Protein AF-A0A497RAN0-F1 (afdb_monomer_lite)

pLDDT: mean 80.34, std 15.83, range [47.25, 98.25]

Structure (mmCIF, N/CA/C/O backbone):
data_AF-A0A497RAN0-F1
#
_entry.id   AF-A0A497RAN0-F1
#
loop_
_atom_site.group_PDB
_atom_site.id
_atom_site.type_symbol
_atom_site.label_atom_id
_atom_site.label_alt_id
_atom_site.label_comp_id
_atom_site.label_asym_id
_atom_site.label_entity_id
_atom_site.label_seq_id
_atom_site.pdbx_PDB_ins_code
_atom_site.Cartn_x
_atom_site.Cartn_y
_atom_site.Cartn_z
_atom_site.occupancy
_atom_site.B_iso_or_equiv
_atom_site.auth_seq_id
_atom_site.auth_comp_id
_atom_site.auth_asym_id
_atom_si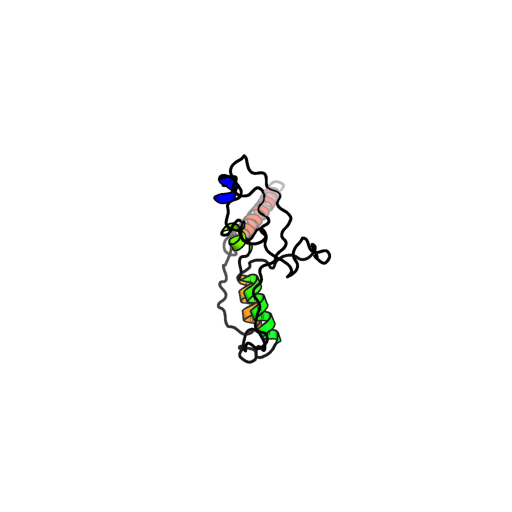te.auth_atom_id
_atom_site.pdbx_PDB_model_num
ATOM 1 N N . MET A 1 1 ? -20.850 -12.750 21.831 1.00 68.44 1 MET A N 1
ATOM 2 C CA . MET A 1 1 ? -22.028 -11.864 21.999 1.00 68.44 1 MET A CA 1
ATOM 3 C C . MET A 1 1 ? -23.207 -12.518 22.716 1.00 68.44 1 MET A C 1
ATOM 5 O O . MET A 1 1 ? -23.761 -11.864 23.584 1.00 68.44 1 MET A O 1
ATOM 9 N N . ALA A 1 2 ? -23.593 -13.769 22.422 1.00 74.50 2 ALA A N 1
ATOM 10 C CA . ALA A 1 2 ? -24.720 -14.424 23.112 1.00 74.50 2 ALA A CA 1
ATOM 11 C C . ALA A 1 2 ? -24.544 -14.501 24.646 1.00 74.50 2 ALA A C 1
ATOM 13 O O . ALA A 1 2 ? -25.427 -14.064 25.370 1.00 74.50 2 ALA A O 1
ATOM 14 N N . ALA A 1 3 ? -23.372 -14.930 25.128 1.00 75.62 3 ALA A N 1
ATOM 15 C CA . ALA A 1 3 ? -23.061 -14.977 26.562 1.00 75.62 3 ALA A CA 1
ATOM 16 C C . ALA A 1 3 ? -23.074 -13.586 27.236 1.00 75.62 3 ALA A C 1
ATOM 18 O O . ALA A 1 3 ? -23.617 -13.432 28.324 1.00 75.62 3 ALA A O 1
ATOM 19 N N . LEU A 1 4 ? -22.572 -12.546 26.553 1.00 75.88 4 LEU A N 1
ATOM 20 C CA . LEU A 1 4 ? -22.636 -11.155 27.034 1.00 75.88 4 LEU A CA 1
ATOM 21 C C . LEU A 1 4 ? -24.086 -10.648 27.112 1.00 75.88 4 LEU A C 1
ATOM 23 O O . LEU A 1 4 ? -24.477 -10.008 28.079 1.00 75.88 4 LEU A O 1
ATOM 27 N N . LYS A 1 5 ? -24.917 -10.974 26.113 1.00 73.94 5 LYS A N 1
ATOM 28 C CA . LYS A 1 5 ? -26.339 -10.602 26.097 1.00 73.94 5 LYS A CA 1
ATOM 29 C C . LYS A 1 5 ? -27.142 -11.322 27.185 1.00 73.94 5 LYS A C 1
ATOM 31 O O . LYS A 1 5 ? -28.089 -10.745 27.709 1.00 73.94 5 LYS A O 1
ATOM 36 N N . ASN A 1 6 ? -26.771 -12.557 27.512 1.00 83.12 6 ASN A N 1
ATOM 37 C CA . ASN A 1 6 ? -27.429 -13.364 28.537 1.00 83.12 6 ASN A CA 1
ATOM 38 C C . ASN A 1 6 ? -26.939 -13.054 29.964 1.00 83.12 6 ASN A C 1
ATOM 40 O O . ASN A 1 6 ? -27.441 -13.657 30.907 1.00 83.12 6 ASN A O 1
ATOM 44 N N . GLY A 1 7 ? -25.979 -12.134 30.134 1.00 80.38 7 GLY A N 1
ATOM 45 C CA . GLY A 1 7 ? -25.392 -11.818 31.441 1.00 80.38 7 GLY A CA 1
ATOM 46 C C . GLY A 1 7 ? -24.499 -12.929 32.002 1.00 80.38 7 GLY A C 1
ATOM 47 O O . GLY A 1 7 ? -24.218 -12.944 33.193 1.00 80.38 7 GLY A O 1
ATOM 48 N N . GLU A 1 8 ? -24.063 -13.872 31.162 1.00 84.69 8 GLU A N 1
ATOM 49 C CA . GLU A 1 8 ? -23.111 -14.927 31.541 1.00 84.69 8 GLU A CA 1
ATOM 50 C C . GLU A 1 8 ? -21.668 -14.400 31.591 1.00 84.69 8 GLU A C 1
ATOM 52 O O . GLU A 1 8 ? -20.802 -15.009 32.215 1.00 84.69 8 GLU A O 1
ATOM 57 N N . LEU A 1 9 ? -21.401 -13.278 30.915 1.00 78.69 9 LEU A N 1
ATOM 58 C CA . LEU A 1 9 ? -20.123 -12.571 30.921 1.00 78.69 9 LEU A CA 1
ATOM 59 C C . LEU A 1 9 ? -20.369 -11.089 31.194 1.00 78.69 9 LEU A C 1
ATOM 61 O O . LEU A 1 9 ? -21.230 -10.493 30.552 1.00 78.69 9 LEU A O 1
ATOM 65 N N . ASP A 1 10 ? -19.560 -10.494 32.067 1.00 81.88 10 ASP A N 1
ATOM 66 C CA . ASP A 1 10 ? -19.609 -9.056 32.369 1.00 81.88 10 ASP A CA 1
ATOM 67 C C . ASP A 1 10 ? -18.685 -8.221 31.465 1.00 81.88 10 ASP A C 1
ATOM 69 O O . ASP A 1 10 ? -18.917 -7.031 31.256 1.00 81.88 10 ASP A O 1
ATOM 73 N N . LEU A 1 11 ? -17.624 -8.829 30.918 1.00 78.25 11 LEU A N 1
ATOM 74 C CA . LEU A 1 11 ? -16.626 -8.151 30.090 1.00 78.25 11 LEU A CA 1
ATOM 75 C C . LEU A 1 11 ? -16.104 -9.073 28.986 1.00 78.25 11 LEU A C 1
ATOM 77 O O . LEU A 1 11 ? -15.759 -10.228 29.229 1.00 78.25 11 LEU A O 1
ATOM 81 N N . ILE A 1 12 ? -15.987 -8.525 27.777 1.00 73.81 12 ILE A N 1
ATOM 82 C CA . ILE A 1 12 ? -15.235 -9.130 26.677 1.00 73.81 12 ILE A CA 1
ATOM 83 C C . ILE A 1 12 ? -14.080 -8.187 26.347 1.00 73.81 12 ILE A C 1
ATOM 85 O O . ILE A 1 12 ? -14.308 -7.051 25.938 1.00 73.81 12 ILE A O 1
ATOM 89 N N . ILE A 1 13 ? -12.850 -8.665 26.532 1.00 69.31 13 ILE A N 1
ATOM 90 C CA . ILE A 1 13 ? -11.644 -8.027 26.000 1.00 69.31 13 ILE A CA 1
ATOM 91 C C . ILE A 1 13 ? -11.254 -8.841 24.782 1.00 69.31 13 ILE A C 1
ATOM 93 O O . ILE A 1 13 ? -10.912 -10.016 24.902 1.00 69.31 13 ILE A O 1
ATOM 97 N N . ASP A 1 14 ? -11.355 -8.234 23.615 1.00 64.88 14 ASP A N 1
ATOM 98 C CA . ASP A 1 14 ? -11.147 -8.938 22.367 1.00 64.88 14 ASP A CA 1
ATOM 99 C C . ASP A 1 14 ? -10.452 -8.019 21.373 1.00 64.88 14 ASP A C 1
ATOM 101 O O . ASP A 1 14 ? -10.923 -6.917 21.096 1.00 64.88 14 ASP A O 1
ATOM 105 N N . SER A 1 15 ? -9.311 -8.485 20.877 1.00 55.56 15 SER A N 1
ATOM 106 C CA . SER A 1 15 ? -8.487 -7.793 19.889 1.00 55.56 15 SER A CA 1
ATOM 107 C C . SER A 1 15 ? -8.734 -8.286 18.461 1.00 55.56 15 SER A C 1
ATOM 109 O O . SER A 1 15 ? -8.162 -7.728 17.530 1.00 55.56 15 SER A O 1
ATOM 111 N N . VAL A 1 16 ? -9.554 -9.329 18.251 1.00 51.62 16 VAL A N 1
ATOM 112 C CA . VAL A 1 16 ? -9.631 -10.006 16.938 1.00 51.62 16 VAL A CA 1
ATOM 113 C C . VAL A 1 16 ? -11.053 -10.394 16.506 1.00 51.62 16 VAL A C 1
ATOM 115 O O . VAL A 1 16 ? -11.299 -10.568 15.315 1.00 51.62 16 VAL A O 1
ATOM 118 N N . SER A 1 17 ? -12.025 -10.490 17.414 1.00 49.62 17 SER A N 1
ATOM 119 C CA . SER A 1 17 ? -13.337 -11.105 17.124 1.00 49.62 17 SER A CA 1
ATOM 120 C C . SER A 1 17 ? -14.516 -10.128 17.135 1.00 49.62 17 SER A C 1
ATOM 122 O O . SER A 1 17 ? -15.598 -10.490 16.668 1.00 49.62 17 SER A O 1
ATOM 124 N N . VAL A 1 18 ? -14.320 -8.868 17.548 1.00 51.84 18 VAL A N 1
ATOM 125 C CA 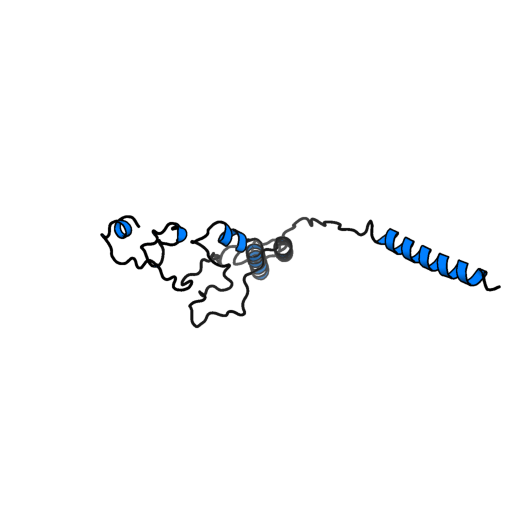. VAL A 1 18 ? -15.327 -7.818 17.324 1.00 51.84 18 VAL A CA 1
ATOM 126 C C . VAL A 1 18 ? -15.243 -7.258 15.898 1.00 51.84 18 VAL A C 1
ATOM 128 O O . VAL A 1 18 ? -16.211 -6.670 15.425 1.00 51.84 18 VAL A O 1
ATOM 131 N N . GLY A 1 19 ? -14.147 -7.522 15.173 1.00 49.47 19 GLY A N 1
ATOM 132 C CA . GLY A 1 19 ? -13.874 -7.020 13.818 1.00 49.47 19 GLY A CA 1
ATOM 133 C C . GLY A 1 19 ? -14.823 -7.509 12.713 1.00 49.47 19 GLY A C 1
ATOM 134 O O . GLY A 1 19 ? -14.735 -7.057 11.579 1.00 49.47 19 GLY A O 1
ATOM 135 N N . GLY A 1 20 ? -15.761 -8.410 13.017 1.00 50.47 20 GLY A N 1
ATOM 136 C CA . GLY A 1 20 ? -16.893 -8.746 12.138 1.00 50.47 20 GLY A CA 1
ATOM 137 C C . GLY A 1 20 ? -18.257 -8.329 12.694 1.00 50.47 20 GLY A C 1
ATOM 138 O O . GLY A 1 20 ? -19.269 -8.398 11.996 1.00 50.47 20 GLY A O 1
ATOM 139 N N . THR A 1 21 ? -18.317 -7.906 13.954 1.00 54.78 21 THR A N 1
ATOM 140 C CA . THR A 1 21 ? -19.547 -7.406 14.564 1.00 54.78 21 THR A CA 1
ATOM 141 C C . THR A 1 21 ? -19.712 -5.961 14.168 1.00 54.78 21 THR A C 1
ATOM 143 O O . THR A 1 21 ? -18.939 -5.090 14.557 1.00 54.78 21 THR A O 1
ATOM 146 N N . ASN A 1 22 ? -20.781 -5.695 13.433 1.00 59.50 22 ASN A N 1
ATOM 147 C CA . ASN A 1 22 ? -21.281 -4.347 13.303 1.00 59.50 22 ASN A CA 1
ATOM 148 C C . ASN A 1 22 ? -21.533 -3.809 14.723 1.00 59.50 22 ASN A C 1
ATOM 150 O O . ASN A 1 22 ? -22.427 -4.301 15.407 1.00 59.50 22 ASN A O 1
ATOM 154 N N . LEU A 1 23 ? -20.731 -2.847 15.193 1.00 64.75 23 LEU A N 1
ATOM 155 C CA . LEU A 1 23 ? -20.897 -2.246 16.524 1.00 64.75 23 LEU A CA 1
ATOM 156 C C . LEU A 1 23 ? -22.317 -1.690 16.707 1.00 64.75 23 LEU A C 1
ATOM 158 O O . LEU A 1 23 ? -22.853 -1.717 17.809 1.00 64.75 23 LEU A O 1
ATOM 162 N N . SER A 1 24 ? -22.970 -1.277 15.613 1.00 63.09 24 SER A N 1
ATOM 163 C CA . SER A 1 24 ? -24.376 -0.857 15.630 1.00 63.09 24 SER A CA 1
ATOM 164 C C . SER A 1 24 ? -25.377 -1.990 15.902 1.00 63.09 24 SER A C 1
ATOM 166 O O . SER A 1 24 ? -26.533 -1.719 16.212 1.00 63.09 24 SER A O 1
ATOM 168 N N . ALA A 1 25 ? -24.955 -3.255 15.823 1.00 67.88 25 ALA A N 1
ATOM 169 C CA . ALA A 1 25 ? -25.756 -4.421 16.192 1.00 67.88 25 ALA A CA 1
ATOM 170 C C . ALA A 1 25 ? -25.637 -4.782 17.685 1.00 67.88 25 ALA A C 1
ATOM 172 O O . ALA A 1 25 ? -26.310 -5.713 18.142 1.00 67.88 25 ALA A O 1
ATOM 173 N N . LEU A 1 26 ? -24.796 -4.077 18.454 1.00 71.69 26 LEU A N 1
ATOM 174 C CA . LEU A 1 26 ? -24.749 -4.247 19.902 1.00 71.69 26 LEU A CA 1
ATOM 175 C C . LEU A 1 26 ? -26.024 -3.669 20.546 1.00 71.69 26 LEU A C 1
ATOM 177 O O . LEU A 1 26 ? -26.444 -2.564 20.203 1.00 71.69 26 LEU A O 1
ATOM 181 N N . PRO A 1 27 ? -26.657 -4.391 21.489 1.00 72.81 27 PRO A N 1
ATOM 182 C CA . PRO A 1 27 ? -27.732 -3.847 22.310 1.00 72.81 27 PRO A CA 1
ATOM 183 C C . PRO A 1 27 ? -27.313 -2.546 23.004 1.00 72.81 27 PRO A C 1
ATOM 185 O O . PRO A 1 27 ? -26.218 -2.469 23.552 1.00 72.81 27 PRO A O 1
ATOM 188 N N . ALA A 1 28 ? -28.218 -1.567 23.079 1.00 73.94 28 ALA A N 1
ATOM 189 C CA . ALA A 1 28 ? -27.962 -0.269 23.719 1.00 73.94 28 ALA A CA 1
ATOM 190 C C . ALA A 1 28 ? -27.575 -0.355 25.212 1.00 73.94 28 ALA A C 1
ATOM 192 O O . ALA A 1 28 ? -27.070 0.607 25.779 1.00 73.94 28 ALA A O 1
ATOM 193 N N . THR A 1 29 ? -27.819 -1.499 25.857 1.00 74.75 29 THR A N 1
ATOM 194 C CA . THR A 1 29 ? -27.437 -1.779 27.248 1.00 74.75 29 THR A CA 1
ATOM 195 C C . THR A 1 29 ? -25.958 -2.132 27.416 1.00 74.75 29 THR A C 1
ATOM 197 O O . THR A 1 29 ? -25.490 -2.229 28.546 1.00 74.75 29 THR A O 1
ATOM 200 N N . ILE A 1 30 ? -25.227 -2.355 26.321 1.00 71.94 30 ILE A N 1
ATOM 201 C CA . ILE A 1 30 ? -23.808 -2.709 26.329 1.00 71.94 30 ILE A CA 1
ATOM 202 C C . ILE A 1 30 ? -23.000 -1.461 25.972 1.00 71.94 30 ILE A C 1
ATOM 204 O O . ILE A 1 30 ? -23.069 -0.964 24.849 1.00 71.94 30 ILE A O 1
ATOM 208 N N . GLY A 1 31 ? -22.219 -0.963 26.930 1.00 71.88 31 GLY A N 1
ATOM 209 C CA . GLY A 1 31 ? -21.211 0.060 26.667 1.00 71.88 31 GLY A CA 1
ATOM 210 C C . GLY A 1 31 ? -19.999 -0.546 25.960 1.00 71.88 31 GLY A C 1
ATOM 211 O O . GLY A 1 31 ? -19.593 -1.665 26.269 1.00 71.88 31 GLY A O 1
ATOM 212 N N . TYR A 1 32 ? -19.404 0.194 25.028 1.00 72.44 32 TYR A N 1
ATOM 213 C CA . TYR A 1 32 ? -18.137 -0.180 24.408 1.00 72.44 32 TYR A CA 1
ATOM 214 C C . TYR A 1 32 ? -17.217 1.036 24.312 1.00 72.44 32 TYR A C 1
ATOM 216 O O . TYR A 1 32 ? -17.672 2.166 24.139 1.00 72.44 32 TYR A O 1
ATOM 224 N N . THR A 1 33 ? -15.914 0.781 24.392 1.00 72.38 33 THR A N 1
ATOM 225 C CA . THR A 1 33 ? -14.869 1.775 24.147 1.00 72.38 33 THR A CA 1
ATOM 226 C C . THR A 1 33 ? -13.950 1.213 23.080 1.00 72.38 33 THR A C 1
ATOM 228 O O . THR A 1 33 ? -13.320 0.180 23.293 1.00 72.38 33 THR A O 1
ATOM 231 N N . MET A 1 34 ? -13.868 1.894 21.938 1.00 67.56 34 MET A N 1
ATOM 232 C CA . MET A 1 34 ? -12.861 1.581 20.929 1.00 67.56 34 MET A CA 1
ATOM 233 C C . MET A 1 34 ? -11.538 2.191 21.374 1.00 67.56 34 MET A C 1
ATOM 235 O O . MET A 1 34 ? -11.398 3.412 21.441 1.00 67.56 34 MET A O 1
ATOM 239 N N . ILE A 1 35 ? -10.584 1.330 21.702 1.00 64.06 35 ILE A N 1
ATOM 240 C CA . ILE A 1 35 ? -9.180 1.709 21.817 1.00 64.06 35 ILE A CA 1
ATOM 241 C C . ILE A 1 35 ? -8.628 1.627 20.384 1.00 64.06 35 ILE A C 1
ATOM 243 O O . ILE A 1 35 ? -9.035 0.740 19.640 1.00 64.06 35 ILE A O 1
ATOM 247 N N . ASP A 1 36 ? -7.841 2.624 19.971 1.00 64.94 36 ASP A N 1
ATOM 248 C CA . ASP A 1 36 ? -7.357 2.873 18.597 1.00 64.94 36 ASP A CA 1
ATOM 249 C C . ASP A 1 36 ? -6.872 1.609 17.849 1.00 64.94 36 ASP A C 1
ATOM 251 O O . ASP A 1 36 ? -6.575 0.583 18.454 1.00 64.94 36 ASP A O 1
ATOM 255 N N . SER A 1 37 ? -6.738 1.690 16.522 1.00 68.06 37 SER A N 1
ATOM 256 C CA . SER A 1 37 ? -6.174 0.613 15.701 1.00 68.06 37 SER A CA 1
ATOM 257 C C . SER A 1 37 ? -4.816 0.151 16.249 1.00 68.06 37 SER A C 1
ATOM 259 O O . SER A 1 37 ? -3.835 0.901 16.292 1.00 68.06 37 SER A O 1
ATOM 261 N N . ASP A 1 38 ? -4.768 -1.094 16.707 1.00 74.06 38 ASP A N 1
ATOM 262 C CA . ASP A 1 38 ? -3.594 -1.736 17.303 1.00 74.06 38 ASP A CA 1
ATOM 263 C C . ASP A 1 38 ? -2.858 -2.642 16.307 1.00 74.06 38 ASP A C 1
ATOM 265 O O . ASP A 1 38 ? -1.755 -3.117 16.576 1.00 74.06 38 ASP A O 1
ATOM 269 N N . SER A 1 39 ? -3.449 -2.849 15.132 1.00 78.38 39 SER A N 1
ATOM 270 C CA . SER A 1 39 ? -2.986 -3.793 14.128 1.00 78.38 39 SER A CA 1
ATOM 271 C C . SER A 1 39 ? -2.968 -3.176 12.731 1.00 78.38 39 SER A C 1
ATOM 273 O O . SER A 1 39 ? -3.747 -2.287 12.383 1.00 78.38 39 SER A O 1
ATOM 275 N N . VAL A 1 40 ? -2.029 -3.658 11.919 1.00 86.12 40 VAL A N 1
ATOM 276 C CA . VAL A 1 40 ? -1.906 -3.331 10.498 1.00 86.12 40 VAL A CA 1
ATOM 277 C C . VAL A 1 40 ? -1.974 -4.636 9.725 1.00 86.12 40 VAL A C 1
ATOM 279 O O . VAL A 1 40 ? -1.370 -5.630 10.120 1.00 86.12 40 VAL A O 1
ATOM 282 N N . HIS A 1 41 ? -2.705 -4.631 8.615 1.00 88.38 41 HIS A N 1
ATOM 283 C CA . HIS A 1 41 ? -2.726 -5.754 7.693 1.00 88.38 41 HIS A CA 1
ATOM 284 C C . HIS A 1 41 ? -1.836 -5.453 6.493 1.00 88.38 41 HIS A C 1
ATOM 286 O O . HIS A 1 41 ? -1.956 -4.400 5.861 1.00 88.38 41 HIS A O 1
ATOM 292 N N . GLU A 1 42 ? -0.943 -6.382 6.179 1.00 90.69 42 GLU A N 1
ATOM 293 C CA . GLU A 1 42 ? 0.049 -6.221 5.126 1.00 90.69 42 GLU A CA 1
ATOM 294 C C . GLU A 1 42 ? 0.161 -7.475 4.262 1.00 90.69 42 GLU A C 1
ATOM 296 O O . GLU A 1 42 ? -0.135 -8.589 4.689 1.00 90.69 42 GLU A O 1
ATOM 301 N N . PHE A 1 43 ? 0.628 -7.285 3.030 1.00 89.00 43 PHE A N 1
ATOM 302 C CA . PHE A 1 43 ? 1.013 -8.378 2.149 1.00 89.00 43 PHE A CA 1
ATOM 303 C C . PHE A 1 43 ? 2.534 -8.422 2.066 1.00 89.00 43 PHE A C 1
ATOM 305 O O . PHE A 1 43 ? 3.166 -7.514 1.520 1.00 89.00 43 PHE A O 1
ATOM 312 N N . ALA A 1 44 ? 3.122 -9.488 2.598 1.00 91.06 44 ALA A N 1
ATOM 313 C CA . ALA A 1 44 ? 4.553 -9.717 2.500 1.00 91.06 44 ALA A CA 1
ATOM 314 C C . ALA A 1 44 ? 4.924 -10.226 1.100 1.00 91.06 44 ALA A C 1
ATOM 316 O O . ALA A 1 44 ? 4.233 -11.057 0.508 1.00 91.06 44 ALA A O 1
ATOM 317 N N . ILE A 1 45 ? 6.048 -9.743 0.573 1.00 93.25 45 ILE A N 1
ATOM 318 C CA . ILE A 1 45 ? 6.575 -10.159 -0.729 1.00 93.25 45 ILE A CA 1
ATOM 319 C C . ILE A 1 45 ? 7.827 -11.001 -0.504 1.00 93.25 45 ILE A C 1
ATOM 321 O O . ILE A 1 45 ? 8.742 -10.598 0.213 1.00 93.25 45 ILE A O 1
ATOM 325 N N . ASN A 1 46 ? 7.891 -12.163 -1.156 1.00 94.56 46 ASN A N 1
ATOM 326 C CA . ASN A 1 46 ? 9.093 -12.986 -1.158 1.00 94.56 46 ASN A CA 1
ATOM 327 C C . ASN A 1 46 ? 10.211 -12.293 -1.960 1.00 94.56 46 ASN A C 1
ATOM 329 O O . ASN A 1 46 ? 10.152 -12.209 -3.188 1.00 94.56 46 ASN A O 1
ATOM 333 N N . ASN A 1 47 ? 11.261 -11.849 -1.268 1.00 91.94 47 ASN A N 1
ATOM 334 C CA . ASN A 1 47 ? 12.408 -11.172 -1.879 1.00 91.94 47 ASN A CA 1
ATOM 335 C C . ASN A 1 47 ? 13.302 -12.089 -2.735 1.00 91.94 47 ASN A C 1
ATOM 337 O O . ASN A 1 47 ? 14.142 -11.579 -3.471 1.00 91.94 47 ASN A O 1
ATOM 341 N N . MET A 1 48 ? 13.096 -13.408 -2.696 1.00 96.69 48 MET A N 1
ATOM 342 C CA . MET A 1 48 ? 13.755 -14.373 -3.587 1.00 96.69 48 MET A CA 1
ATOM 343 C C . MET A 1 48 ? 12.897 -14.747 -4.800 1.00 96.69 48 MET A C 1
ATOM 345 O O . MET A 1 48 ? 13.297 -15.577 -5.609 1.00 96.69 48 MET A O 1
ATOM 349 N N . HIS A 1 49 ? 11.708 -14.158 -4.948 1.00 97.38 49 HIS A N 1
ATOM 350 C CA . HIS A 1 49 ? 10.867 -14.423 -6.107 1.00 97.38 49 HIS A CA 1
ATOM 351 C C . HIS A 1 49 ? 11.536 -13.879 -7.391 1.00 97.38 49 HIS A C 1
ATOM 353 O O . HIS A 1 49 ? 11.892 -12.698 -7.412 1.00 97.38 49 HIS A O 1
ATOM 359 N N . PRO A 1 50 ? 11.620 -14.651 -8.492 1.00 97.38 50 PRO A N 1
ATOM 360 C CA . PRO A 1 50 ? 12.331 -14.231 -9.708 1.00 97.38 50 PRO A CA 1
ATOM 361 C C . PRO A 1 50 ? 11.832 -12.918 -10.333 1.00 97.38 50 PRO A C 1
ATOM 363 O O . PRO A 1 50 ? 12.610 -12.165 -10.903 1.00 97.38 50 PRO A O 1
ATOM 366 N N . ILE A 1 51 ? 10.534 -12.615 -10.215 1.00 97.12 51 ILE A N 1
ATOM 367 C CA . ILE A 1 51 ? 9.921 -11.345 -10.669 1.00 97.12 51 ILE A CA 1
ATOM 368 C C . ILE A 1 51 ? 9.850 -10.280 -9.558 1.00 97.12 51 ILE A C 1
ATOM 370 O O . ILE A 1 51 ? 10.295 -9.152 -9.744 1.00 97.12 51 ILE A O 1
ATOM 374 N N . LEU A 1 52 ? 9.258 -10.609 -8.403 1.00 96.94 52 LEU A N 1
ATOM 375 C CA . LEU A 1 52 ? 8.956 -9.638 -7.343 1.00 96.94 52 LEU A CA 1
ATOM 376 C C . LEU A 1 52 ? 10.142 -9.328 -6.424 1.00 96.94 52 LEU A C 1
ATOM 378 O O . LEU A 1 52 ? 10.119 -8.313 -5.728 1.00 96.94 52 LEU A O 1
ATOM 382 N N . GLY A 1 53 ? 11.153 -10.192 -6.411 1.00 96.06 53 GLY A N 1
ATOM 383 C CA . GLY A 1 53 ? 12.315 -10.143 -5.536 1.00 96.06 53 GLY A CA 1
ATOM 384 C C . GLY A 1 53 ? 13.598 -9.822 -6.295 1.00 96.06 53 GLY A C 1
ATOM 385 O O . GLY A 1 53 ? 14.025 -8.664 -6.303 1.00 96.06 53 GLY A O 1
ATOM 386 N N . THR A 1 54 ? 14.183 -10.833 -6.951 1.00 97.31 54 THR A N 1
ATOM 387 C CA . THR A 1 54 ? 15.473 -10.718 -7.660 1.00 97.31 54 THR A CA 1
ATOM 388 C C . THR A 1 54 ? 15.345 -9.970 -8.987 1.00 97.31 54 THR A C 1
ATOM 390 O O . THR A 1 54 ? 16.247 -9.226 -9.369 1.00 97.31 54 THR A O 1
ATOM 393 N N . GLY A 1 55 ? 14.206 -10.110 -9.667 1.00 97.44 55 GLY A N 1
ATOM 394 C CA . GLY A 1 55 ? 13.921 -9.470 -10.953 1.00 97.44 55 GLY A CA 1
ATOM 395 C C . GLY A 1 55 ? 14.676 -10.079 -12.133 1.00 97.44 55 GLY A C 1
ATOM 396 O O . GLY A 1 55 ? 14.685 -9.482 -13.204 1.00 97.44 55 GLY A O 1
ATOM 397 N N . GLU A 1 56 ? 15.326 -11.229 -11.959 1.00 97.12 56 GLU A N 1
ATOM 398 C CA . GLU A 1 56 ? 16.180 -11.865 -12.974 1.00 97.12 56 GLU A CA 1
ATOM 399 C C . GLU A 1 56 ? 15.416 -12.333 -14.219 1.00 97.12 56 GLU A C 1
ATOM 401 O O . GLU A 1 56 ? 16.000 -12.409 -15.295 1.00 97.12 56 GLU A O 1
ATOM 406 N N . VAL A 1 57 ? 14.111 -12.593 -14.083 1.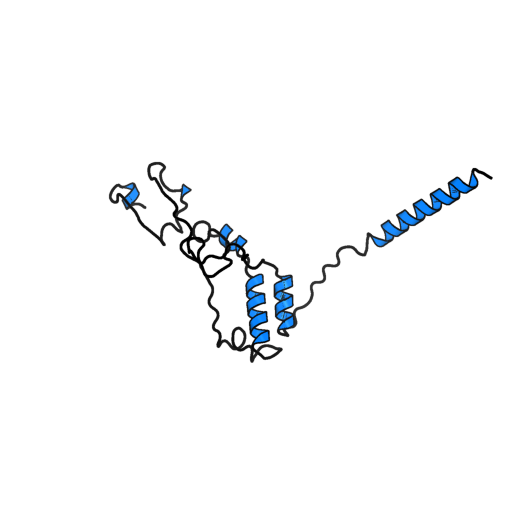00 96.94 57 VAL A N 1
ATOM 407 C CA . VAL A 1 57 ? 13.231 -12.996 -15.197 1.00 96.94 57 VAL A CA 1
ATOM 408 C C . VAL A 1 57 ? 12.283 -11.882 -15.651 1.00 96.94 57 VAL A C 1
ATOM 410 O O . VAL A 1 57 ? 11.382 -12.124 -16.452 1.00 96.94 57 VAL A O 1
ATOM 413 N N . CYS A 1 58 ? 12.443 -10.658 -15.141 1.00 96.31 58 CYS A N 1
ATOM 414 C CA . CYS A 1 58 ? 11.749 -9.505 -15.714 1.00 96.31 58 CYS A CA 1
ATOM 415 C C . CYS A 1 58 ? 12.273 -9.232 -17.139 1.00 96.31 58 CYS A C 1
ATOM 417 O O . CYS A 1 58 ? 13.444 -9.510 -17.404 1.00 96.31 58 CYS A O 1
ATOM 419 N N . PRO A 1 59 ? 11.465 -8.632 -18.040 1.00 97.38 59 PRO A N 1
ATOM 420 C CA . PRO A 1 59 ? 11.909 -8.315 -19.401 1.00 97.38 59 PRO A CA 1
ATOM 421 C C . PRO A 1 59 ? 13.197 -7.484 -19.435 1.00 97.38 59 PRO A C 1
ATOM 423 O O . PRO A 1 59 ? 14.095 -7.746 -20.230 1.00 97.38 59 PRO A O 1
ATOM 426 N N . ILE A 1 60 ? 13.314 -6.521 -18.517 1.00 97.00 60 ILE A N 1
ATOM 427 C CA . ILE A 1 60 ? 14.596 -5.924 -18.148 1.00 97.00 60 ILE A CA 1
ATOM 428 C C . ILE A 1 60 ? 15.050 -6.621 -16.866 1.00 97.00 60 ILE A C 1
ATOM 430 O O . ILE A 1 60 ? 14.475 -6.384 -15.802 1.00 97.00 60 ILE A O 1
ATOM 434 N N . ALA A 1 61 ? 16.056 -7.485 -16.951 1.00 96.88 61 ALA A N 1
ATOM 435 C CA . ALA A 1 61 ? 16.510 -8.258 -15.803 1.00 96.88 61 ALA A CA 1
ATOM 436 C C . ALA A 1 61 ? 17.173 -7.370 -14.733 1.00 96.88 61 ALA A C 1
ATOM 438 O O . ALA A 1 61 ? 18.021 -6.527 -15.032 1.00 96.88 61 ALA A O 1
ATOM 439 N N . GLY A 1 62 ? 16.812 -7.594 -13.469 1.00 96.44 62 GLY A N 1
ATOM 440 C CA . GLY A 1 62 ? 17.538 -7.091 -12.306 1.00 96.44 62 GLY A CA 1
ATOM 441 C C . GLY A 1 62 ? 16.667 -6.549 -11.162 1.00 96.44 62 GLY A C 1
ATOM 442 O O . GLY A 1 62 ? 15.460 -6.326 -11.320 1.00 96.44 62 GLY A O 1
ATOM 443 N N . PRO A 1 63 ? 17.286 -6.251 -10.000 1.00 96.88 63 PRO A N 1
ATOM 444 C CA . PRO A 1 63 ? 16.567 -5.869 -8.776 1.00 96.88 63 PRO A CA 1
ATOM 445 C C . PRO A 1 63 ? 15.747 -4.581 -8.908 1.00 96.88 63 PRO A C 1
ATOM 447 O O . PRO A 1 63 ? 14.740 -4.385 -8.220 1.00 96.88 63 PRO A O 1
ATOM 450 N N . GLN A 1 64 ? 16.167 -3.686 -9.804 1.00 97.81 64 GLN A N 1
ATOM 451 C CA . GLN A 1 64 ? 15.458 -2.441 -10.066 1.00 97.81 64 GLN A CA 1
ATOM 452 C C . GLN A 1 64 ? 14.103 -2.691 -10.746 1.00 97.81 64 GLN A C 1
ATOM 454 O O . GLN A 1 64 ? 13.109 -2.070 -10.367 1.00 97.81 64 GLN A O 1
ATOM 459 N N . SER A 1 65 ? 14.029 -3.645 -11.676 1.00 98.00 65 SER A N 1
ATOM 460 C CA . SER A 1 65 ? 12.769 -4.048 -12.302 1.00 98.00 65 SER A CA 1
ATOM 461 C C . SER A 1 65 ? 11.836 -4.700 -11.293 1.00 98.00 65 SER A C 1
ATOM 463 O O . SER A 1 65 ? 10.665 -4.334 -11.234 1.00 98.00 65 SER A O 1
ATOM 465 N N . ALA A 1 66 ? 12.353 -5.560 -10.409 1.00 97.81 66 ALA A N 1
ATOM 466 C CA . ALA A 1 66 ? 11.562 -6.103 -9.304 1.00 97.81 66 ALA A CA 1
ATOM 467 C C . ALA A 1 66 ? 10.970 -4.992 -8.419 1.00 97.81 66 ALA A C 1
ATOM 469 O O . ALA A 1 66 ? 9.784 -5.017 -8.088 1.00 97.81 66 ALA A O 1
ATOM 470 N N . LYS A 1 67 ? 11.758 -3.957 -8.089 1.00 97.62 67 LYS A N 1
ATOM 471 C CA . LYS A 1 67 ? 11.267 -2.776 -7.358 1.00 97.62 67 LYS A CA 1
ATOM 472 C C . LYS A 1 67 ? 10.136 -2.067 -8.102 1.00 97.62 67 LYS A C 1
ATOM 474 O O . LYS A 1 67 ? 9.164 -1.666 -7.460 1.00 97.62 67 LYS A O 1
ATOM 479 N N . TYR A 1 68 ? 10.243 -1.898 -9.418 1.00 98.25 68 TYR A N 1
ATOM 480 C CA . TYR A 1 68 ? 9.171 -1.298 -10.209 1.00 98.25 68 TYR A CA 1
ATOM 481 C C . TYR A 1 68 ? 7.908 -2.162 -10.221 1.00 98.25 68 TYR A C 1
ATOM 483 O O . TYR A 1 68 ? 6.828 -1.623 -10.001 1.00 98.25 68 TYR A O 1
ATOM 491 N N . VAL A 1 69 ? 8.024 -3.486 -10.345 1.00 97.94 69 VAL A N 1
ATOM 492 C CA . VAL A 1 69 ? 6.865 -4.391 -10.258 1.00 97.94 69 VAL A CA 1
ATOM 493 C C . VAL A 1 69 ? 6.180 -4.285 -8.889 1.00 97.94 69 VAL A C 1
ATOM 495 O O . VAL A 1 69 ? 4.960 -4.153 -8.823 1.00 97.94 69 VAL A O 1
ATOM 498 N N . ARG A 1 70 ? 6.939 -4.238 -7.784 1.00 97.56 70 ARG A N 1
ATOM 499 C CA . ARG A 1 70 ? 6.361 -4.036 -6.439 1.00 97.56 70 ARG A CA 1
ATOM 500 C C . ARG A 1 70 ? 5.638 -2.693 -6.307 1.00 97.56 70 ARG A C 1
ATOM 502 O O . ARG A 1 70 ? 4.565 -2.630 -5.713 1.00 97.56 70 ARG A O 1
ATOM 509 N N . LYS A 1 71 ? 6.195 -1.619 -6.879 1.00 97.12 71 LYS A N 1
ATOM 510 C CA . LYS A 1 71 ? 5.524 -0.309 -6.926 1.00 97.12 71 LYS A CA 1
ATOM 511 C C . LYS A 1 71 ? 4.247 -0.346 -7.761 1.00 97.12 71 LYS A C 1
ATOM 513 O O . LYS A 1 71 ? 3.251 0.229 -7.337 1.00 97.12 71 LYS A O 1
ATOM 518 N N . ALA A 1 72 ? 4.259 -1.040 -8.896 1.00 97.56 72 ALA A N 1
ATOM 519 C CA . ALA A 1 72 ? 3.072 -1.209 -9.723 1.00 97.56 72 ALA A CA 1
ATOM 520 C C . ALA A 1 72 ? 1.939 -1.895 -8.950 1.00 97.56 72 ALA A C 1
ATOM 522 O O . ALA A 1 72 ? 0.827 -1.377 -8.919 1.00 97.56 72 ALA A O 1
ATOM 523 N N . ILE A 1 73 ? 2.240 -2.994 -8.248 1.00 96.75 73 ILE A N 1
ATOM 524 C CA . ILE A 1 73 ? 1.277 -3.676 -7.368 1.00 96.75 73 ILE A CA 1
ATOM 525 C C . ILE A 1 73 ? 0.739 -2.707 -6.311 1.00 96.75 73 ILE A C 1
ATOM 527 O O . ILE A 1 73 ? -0.463 -2.658 -6.076 1.00 96.75 73 ILE A O 1
ATOM 531 N N . ASN A 1 74 ? 1.612 -1.897 -5.708 1.00 95.69 74 ASN A N 1
ATOM 532 C CA . ASN A 1 74 ? 1.225 -0.967 -4.650 1.00 95.69 74 ASN A CA 1
ATOM 533 C C . ASN A 1 74 ? 0.162 0.054 -5.100 1.00 95.69 74 ASN A C 1
ATOM 535 O O . ASN A 1 74 ? -0.753 0.340 -4.329 1.00 95.69 74 ASN A O 1
ATOM 539 N N . HIS A 1 75 ? 0.275 0.557 -6.334 1.00 97.44 75 HIS A N 1
ATOM 540 C CA . HIS A 1 75 ? -0.678 1.496 -6.943 1.00 97.44 75 HIS A CA 1
ATOM 541 C C . HIS A 1 75 ? -1.893 0.813 -7.588 1.00 97.44 75 HIS A C 1
ATOM 543 O O . HIS A 1 75 ? -2.917 1.453 -7.803 1.00 97.44 75 HIS A O 1
ATOM 549 N N . ALA A 1 76 ? -1.815 -0.490 -7.870 1.00 96.69 76 ALA A N 1
ATOM 550 C CA . ALA A 1 76 ? -2.927 -1.266 -8.416 1.00 96.69 76 ALA A CA 1
ATOM 551 C C . ALA A 1 76 ? -3.928 -1.748 -7.347 1.00 96.69 76 ALA A C 1
ATOM 553 O O . ALA A 1 76 ? -4.998 -2.246 -7.693 1.00 96.69 76 ALA A O 1
ATOM 554 N N . VAL A 1 77 ? -3.608 -1.609 -6.056 1.00 95.81 77 VAL A N 1
ATOM 555 C CA . VAL A 1 77 ? -4.492 -2.005 -4.948 1.00 95.81 77 VAL A CA 1
ATOM 556 C C . VAL A 1 77 ? -5.325 -0.813 -4.478 1.00 95.81 77 VAL A C 1
ATOM 558 O O . VAL A 1 77 ? -4.792 0.153 -3.931 1.00 95.81 77 VAL A O 1
ATOM 561 N N . ASN A 1 78 ? -6.648 -0.910 -4.622 1.00 96.19 78 ASN A N 1
ATOM 562 C CA . ASN A 1 78 ? -7.583 0.088 -4.106 1.00 96.19 78 ASN A CA 1
ATOM 563 C C . ASN A 1 78 ? -7.874 -0.150 -2.614 1.00 96.19 78 ASN A C 1
ATOM 565 O O . ASN A 1 78 ? -8.821 -0.844 -2.248 1.00 96.19 78 ASN A O 1
ATOM 569 N N . ARG A 1 79 ? -7.033 0.422 -1.746 1.00 93.88 79 ARG A N 1
ATOM 570 C CA . ARG A 1 79 ? -7.158 0.279 -0.284 1.00 93.88 79 ARG A CA 1
ATOM 571 C C . ARG A 1 79 ? -8.416 0.931 0.276 1.00 93.88 79 ARG A C 1
ATOM 573 O O . ARG A 1 79 ? -9.005 0.391 1.201 1.00 93.88 79 ARG A O 1
ATOM 580 N N . GLU A 1 80 ? -8.837 2.055 -0.294 1.00 94.00 80 GLU A N 1
ATOM 581 C CA . GLU A 1 80 ? -10.056 2.751 0.128 1.00 94.00 80 GLU A CA 1
ATOM 582 C C . GLU A 1 80 ? -11.292 1.882 -0.103 1.00 94.00 80 GLU A C 1
ATOM 584 O O . GLU A 1 80 ? -12.133 1.752 0.785 1.00 94.00 80 GLU A O 1
ATOM 589 N N . LEU A 1 81 ? -11.369 1.223 -1.264 1.00 94.19 81 LEU A N 1
ATOM 590 C CA . LEU A 1 81 ? -12.442 0.281 -1.563 1.00 94.19 81 LEU A CA 1
ATOM 591 C C . LEU A 1 81 ? -12.418 -0.921 -0.610 1.00 94.19 81 LEU A C 1
ATOM 593 O O . LEU A 1 81 ? -13.472 -1.318 -0.132 1.00 94.19 81 LEU A O 1
ATOM 597 N N . ILE A 1 82 ? -11.239 -1.465 -0.287 1.00 91.44 82 ILE A N 1
ATOM 598 C CA . ILE A 1 82 ? -11.115 -2.568 0.683 1.00 91.44 82 ILE A CA 1
ATOM 599 C C . ILE A 1 82 ? -11.671 -2.155 2.054 1.00 91.44 82 ILE A C 1
ATOM 601 O O . ILE A 1 82 ? -12.491 -2.880 2.612 1.00 91.44 82 ILE A O 1
ATOM 605 N N . CYS A 1 83 ? -11.280 -0.987 2.576 1.00 88.00 83 CYS A N 1
ATOM 606 C CA . CYS A 1 83 ? -11.802 -0.469 3.848 1.00 88.00 83 CYS A CA 1
ATOM 607 C C . CYS A 1 83 ? -13.316 -0.231 3.800 1.00 88.00 83 CYS A C 1
ATOM 609 O O . CYS A 1 83 ? -14.026 -0.511 4.762 1.00 88.00 83 CYS A O 1
ATOM 611 N N . LYS A 1 84 ? -13.827 0.252 2.664 1.00 89.62 84 LYS A N 1
ATOM 612 C CA . LYS A 1 84 ? -15.256 0.510 2.478 1.00 89.62 84 LYS A CA 1
ATOM 613 C C . LYS A 1 84 ? -16.096 -0.771 2.451 1.00 89.62 84 LYS A C 1
ATOM 615 O O . LYS A 1 84 ? -17.168 -0.791 3.047 1.00 89.62 84 LYS A O 1
ATOM 620 N N . GLU A 1 85 ? -15.647 -1.800 1.736 1.00 88.25 85 GLU A N 1
ATOM 621 C CA . GLU A 1 85 ? -16.413 -3.042 1.534 1.00 88.25 85 GLU A CA 1
ATOM 622 C C . GLU A 1 85 ? -16.270 -4.031 2.701 1.00 88.25 85 GLU A C 1
ATOM 624 O O . GLU A 1 85 ? -17.113 -4.910 2.873 1.00 88.25 85 GLU A O 1
ATOM 629 N N . LEU A 1 86 ? -15.234 -3.878 3.534 1.00 82.19 86 LEU A 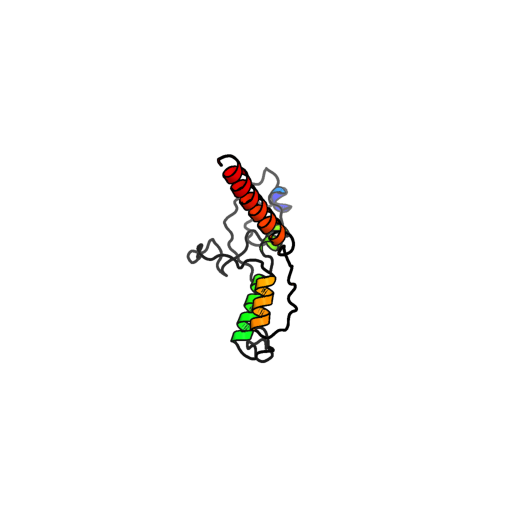N 1
ATOM 630 C CA . LEU A 1 86 ? -14.989 -4.708 4.720 1.00 82.19 86 LEU A CA 1
ATOM 631 C C . LEU A 1 86 ? -14.989 -3.865 6.012 1.00 82.19 86 LEU A C 1
ATOM 633 O O . LEU A 1 86 ? -13.995 -3.858 6.754 1.00 82.19 86 LEU A O 1
ATOM 637 N N . PRO A 1 87 ? -16.097 -3.158 6.309 1.00 71.62 87 PRO A N 1
ATOM 638 C CA . PRO A 1 87 ? -16.188 -2.310 7.488 1.00 71.62 87 PRO A CA 1
ATOM 639 C C . PRO A 1 87 ? -16.078 -3.154 8.765 1.00 71.62 87 PRO A C 1
ATOM 641 O O . PRO A 1 87 ? -16.652 -4.239 8.862 1.00 71.62 87 PRO A O 1
ATOM 644 N N . GLY A 1 88 ? -15.333 -2.654 9.751 1.00 69.00 88 GLY A N 1
ATOM 645 C CA . GLY A 1 88 ? -15.055 -3.352 11.012 1.00 69.00 88 GLY A CA 1
ATOM 646 C C . GLY A 1 88 ? -13.821 -4.259 10.972 1.00 69.00 88 GLY A C 1
ATOM 647 O O . GLY A 1 88 ? -13.196 -4.449 12.012 1.00 69.00 88 GLY A O 1
ATOM 648 N N . GLN A 1 89 ? -13.419 -4.742 9.789 1.00 71.44 89 GLN A N 1
ATOM 649 C CA . GLN A 1 89 ? -12.157 -5.472 9.606 1.00 71.44 89 GLN A CA 1
ATOM 650 C C . GLN A 1 89 ? -11.019 -4.525 9.228 1.00 71.44 89 GLN A C 1
ATOM 652 O O . GLN A 1 89 ? -9.908 -4.645 9.739 1.00 71.44 89 GLN A O 1
ATOM 657 N N . PHE A 1 90 ? -11.304 -3.560 8.349 1.00 77.19 90 PHE A N 1
ATOM 658 C CA . PHE A 1 90 ? -10.340 -2.557 7.913 1.00 77.19 90 PHE A CA 1
ATOM 659 C C . PHE A 1 90 ? -10.950 -1.166 8.043 1.00 77.19 90 PHE A C 1
ATOM 661 O O . PHE A 1 90 ? -11.935 -0.850 7.385 1.00 77.19 90 PHE A O 1
ATOM 668 N N . ASN A 1 91 ? -10.347 -0.328 8.884 1.00 77.38 91 ASN A N 1
ATOM 669 C CA . ASN A 1 91 ? -10.890 0.999 9.180 1.00 77.38 91 ASN A CA 1
ATOM 670 C C . ASN A 1 91 ? -10.306 2.077 8.262 1.00 77.38 91 ASN A C 1
ATOM 672 O O . ASN A 1 91 ? -11.049 2.879 7.711 1.00 77.38 91 ASN A O 1
ATOM 676 N N . ASP A 1 92 ? -8.985 2.057 8.061 1.00 87.31 92 ASP A N 1
ATOM 677 C CA . ASP A 1 92 ? -8.265 3.078 7.305 1.00 87.31 92 ASP A CA 1
ATOM 678 C C . ASP A 1 92 ? -7.199 2.461 6.385 1.00 87.31 92 ASP A C 1
ATOM 680 O O . ASP A 1 92 ? -6.543 1.484 6.769 1.00 87.31 92 ASP A O 1
ATOM 684 N N . PRO A 1 93 ? -6.935 3.058 5.207 1.00 91.94 93 PRO A N 1
ATOM 685 C CA . PRO A 1 93 ? -5.792 2.688 4.383 1.00 91.94 93 PRO A CA 1
ATOM 686 C C . PRO A 1 93 ? -4.465 2.886 5.134 1.00 91.94 93 PRO A C 1
ATOM 688 O O . PRO A 1 93 ? -4.142 3.987 5.582 1.00 91.94 93 PRO A O 1
ATOM 691 N N . ALA A 1 94 ? -3.659 1.828 5.235 1.00 90.94 94 ALA A N 1
ATOM 692 C CA . ALA A 1 94 ? -2.369 1.882 5.918 1.00 90.94 94 ALA A CA 1
ATOM 693 C C . ALA A 1 94 ? -1.263 2.506 5.043 1.00 90.94 94 ALA A C 1
ATOM 695 O O . ALA A 1 94 ? -1.118 2.178 3.862 1.00 90.94 94 ALA A O 1
ATOM 696 N N . ALA A 1 95 ? -0.450 3.380 5.647 1.00 90.88 95 ALA A N 1
ATOM 697 C CA . ALA A 1 95 ? 0.735 3.989 5.028 1.00 90.88 95 ALA A CA 1
ATOM 698 C C . ALA A 1 95 ? 2.055 3.336 5.464 1.00 90.88 95 ALA A C 1
ATOM 700 O O . ALA A 1 95 ? 3.066 3.433 4.769 1.00 90.88 95 ALA A O 1
ATOM 701 N N . THR A 1 96 ? 2.058 2.703 6.636 1.00 90.25 96 THR A N 1
ATOM 702 C CA . THR A 1 96 ? 3.248 2.140 7.278 1.00 90.25 96 THR A CA 1
ATOM 703 C C . THR A 1 96 ? 2.896 0.776 7.874 1.00 90.25 96 THR A C 1
ATOM 705 O O . THR A 1 96 ? 1.723 0.561 8.175 1.00 90.25 96 THR A O 1
ATOM 708 N N . PRO A 1 97 ? 3.875 -0.119 8.101 1.00 89.81 97 PRO A N 1
ATOM 709 C CA . PRO A 1 97 ? 3.639 -1.374 8.824 1.00 89.81 97 PRO A CA 1
ATOM 710 C C . PRO A 1 97 ? 3.354 -1.151 10.321 1.00 89.81 97 PRO A C 1
ATOM 712 O O . PRO A 1 97 ? 3.082 -2.091 11.059 1.00 89.81 97 PRO A O 1
ATOM 715 N N . CYS A 1 98 ? 3.454 0.093 10.792 1.00 90.06 98 CYS A N 1
ATOM 716 C CA . CYS A 1 98 ? 3.270 0.470 12.178 1.00 90.06 98 CYS A CA 1
ATOM 717 C C . CYS A 1 98 ? 1.835 0.988 12.406 1.00 90.06 98 CYS A C 1
ATOM 719 O O . CYS A 1 98 ? 1.391 1.857 11.643 1.00 90.06 98 CYS A O 1
ATOM 721 N N . PRO A 1 99 ? 1.111 0.503 13.430 1.00 87.38 99 PRO A N 1
ATOM 722 C CA . PRO A 1 99 ? -0.225 1.001 13.752 1.00 87.38 99 PRO A CA 1
ATOM 723 C C . PRO A 1 99 ? -0.166 2.433 14.296 1.00 87.38 99 PRO A C 1
ATOM 725 O O . PRO A 1 99 ? 0.854 2.853 14.846 1.00 87.38 99 PRO A O 1
ATOM 728 N N . LYS A 1 100 ? -1.271 3.181 14.179 1.00 86.50 100 LYS A N 1
ATOM 729 C CA . LYS A 1 100 ? -1.361 4.590 14.622 1.00 86.50 100 LYS A CA 1
ATOM 730 C C . LYS A 1 100 ? -1.120 4.767 16.123 1.00 86.50 100 LYS A C 1
ATOM 732 O O . LYS A 1 100 ? -0.567 5.782 16.534 1.00 86.50 100 LYS A O 1
ATOM 737 N N . SER A 1 101 ? -1.482 3.757 16.909 1.00 85.38 101 SER A N 1
ATOM 738 C CA . SER A 1 101 ? -1.276 3.698 18.358 1.00 85.38 101 SER A CA 1
ATOM 739 C C . SER A 1 101 ? 0.194 3.558 18.773 1.00 85.38 101 SER A C 1
ATOM 741 O O . SER A 1 101 ? 0.535 3.763 19.939 1.00 85.38 101 SER A O 1
ATOM 743 N N . SER A 1 102 ? 1.088 3.216 17.841 1.00 87.69 102 SER A N 1
ATOM 744 C CA . SER A 1 102 ? 2.501 3.020 18.141 1.00 87.69 102 SER A CA 1
ATOM 745 C C . SER A 1 102 ? 3.242 4.347 18.343 1.00 87.69 102 SER A C 1
ATOM 747 O O . SER A 1 102 ? 3.101 5.260 17.525 1.00 87.69 102 SER A O 1
ATOM 749 N N . PRO A 1 103 ? 4.143 4.451 19.342 1.00 89.75 103 PRO A N 1
ATOM 750 C CA . PRO A 1 103 ? 4.935 5.662 19.578 1.00 89.75 103 PRO A CA 1
ATOM 751 C C . PRO A 1 103 ? 5.907 5.996 18.437 1.00 89.75 103 PRO A C 1
ATOM 753 O O . PRO A 1 103 ? 6.418 7.111 18.377 1.00 89.75 103 PRO A O 1
ATOM 756 N N . VAL A 1 104 ? 6.180 5.043 17.537 1.00 92.00 104 VAL A N 1
ATOM 757 C CA . VAL A 1 104 ? 7.050 5.242 16.365 1.00 92.00 104 VAL A CA 1
ATOM 758 C C . VAL A 1 104 ? 6.264 5.440 15.063 1.00 92.00 104 VAL A C 1
ATOM 760 O O . VAL A 1 104 ? 6.849 5.417 13.979 1.00 92.00 104 VAL A O 1
ATOM 763 N N . TYR A 1 105 ? 4.941 5.621 15.138 1.00 91.25 105 TYR A N 1
ATOM 764 C CA . TYR A 1 105 ? 4.115 5.918 13.972 1.00 91.25 105 TYR A CA 1
ATOM 765 C C . TYR A 1 105 ? 4.467 7.286 13.375 1.00 91.25 105 TYR A C 1
ATOM 767 O O . TYR A 1 105 ? 4.518 8.301 14.069 1.00 91.25 105 TYR A O 1
ATOM 775 N N . ASN A 1 106 ? 4.677 7.325 12.059 1.00 92.31 106 ASN A N 1
ATOM 776 C CA . ASN A 1 106 ? 4.932 8.565 11.338 1.00 92.31 106 ASN A CA 1
ATOM 777 C C . ASN A 1 106 ? 3.684 8.996 10.558 1.00 92.31 106 ASN A C 1
ATOM 779 O O . ASN A 1 106 ? 3.431 8.509 9.456 1.00 92.31 106 ASN A O 1
ATOM 783 N N . SER A 1 107 ? 2.951 9.968 11.102 1.00 91.06 107 SER A N 1
ATOM 784 C CA . SER A 1 107 ? 1.723 10.510 10.507 1.00 91.06 107 SER A CA 1
ATOM 785 C C . SER A 1 107 ? 1.936 11.345 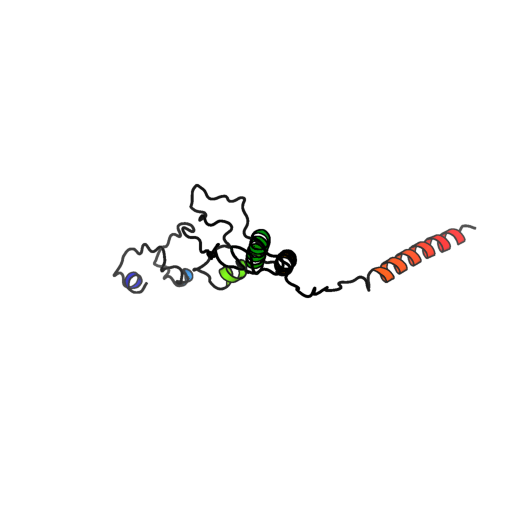9.240 1.00 91.06 107 SER A C 1
ATOM 787 O O . SER A 1 107 ? 0.967 11.645 8.545 1.00 91.06 107 SER A O 1
ATOM 789 N N . SER A 1 108 ? 3.179 11.715 8.910 1.00 95.31 108 SER A N 1
ATOM 790 C CA . SER A 1 108 ? 3.480 12.443 7.669 1.00 95.31 108 SER A CA 1
ATOM 791 C C . SER A 1 108 ? 3.478 11.545 6.426 1.00 95.31 108 SER A C 1
ATOM 793 O O . SER A 1 108 ? 3.344 12.044 5.306 1.00 95.31 108 SER A O 1
ATOM 795 N N . LEU A 1 109 ? 3.613 10.225 6.604 1.00 93.81 109 LEU A N 1
ATOM 796 C CA . LEU A 1 109 ? 3.569 9.263 5.509 1.00 93.81 109 LEU A CA 1
ATOM 797 C C . LEU A 1 109 ? 2.124 9.015 5.079 1.00 93.81 109 LEU A C 1
ATOM 799 O O . LEU A 1 109 ? 1.230 8.847 5.906 1.00 93.81 109 LEU A O 1
ATOM 803 N N . LYS A 1 110 ? 1.908 8.965 3.765 1.00 92.94 110 LYS A N 1
ATOM 804 C CA . LYS A 1 110 ? 0.593 8.723 3.169 1.00 92.94 110 LYS A CA 1
ATOM 805 C C . LYS A 1 110 ? 0.536 7.341 2.521 1.00 92.94 110 LYS A C 1
ATOM 807 O O . LYS A 1 110 ? 1.559 6.889 1.996 1.00 92.94 110 LYS A O 1
ATOM 812 N N . PRO A 1 111 ? -0.634 6.679 2.529 1.00 92.88 111 PRO A N 1
ATOM 813 C CA . PRO A 1 111 ? -0.841 5.451 1.773 1.00 92.88 111 PRO A CA 1
ATOM 814 C C . PRO A 1 111 ? -0.537 5.675 0.293 1.00 92.88 111 PRO A C 1
ATOM 816 O O . PRO A 1 111 ? -0.723 6.776 -0.227 1.00 92.88 111 PRO A O 1
ATOM 819 N N . ALA A 1 112 ? -0.074 4.631 -0.393 1.00 93.62 112 ALA A N 1
ATOM 820 C CA . ALA A 1 112 ? 0.066 4.699 -1.840 1.00 93.62 112 ALA A CA 1
ATOM 821 C C . ALA A 1 112 ? -1.311 4.890 -2.485 1.00 93.62 112 ALA A C 1
ATOM 823 O O . ALA A 1 112 ? -2.252 4.159 -2.168 1.00 93.62 112 ALA A O 1
ATOM 824 N N . GLU A 1 113 ? -1.400 5.868 -3.384 1.00 95.75 113 GLU A N 1
ATOM 825 C CA . GLU A 1 113 ? -2.614 6.165 -4.136 1.00 95.75 113 GLU A CA 1
ATOM 826 C C . GLU A 1 113 ? -2.980 5.023 -5.088 1.00 95.75 113 GLU A C 1
ATOM 828 O O . GLU A 1 113 ? -2.101 4.359 -5.649 1.00 95.75 113 GLU A O 1
ATOM 833 N N . TYR A 1 114 ? -4.283 4.816 -5.276 1.00 97.56 114 TYR A N 1
ATOM 834 C CA . TYR A 1 114 ? -4.798 3.907 -6.289 1.00 97.56 114 TYR A CA 1
ATOM 835 C C . TYR A 1 114 ? -4.790 4.600 -7.655 1.00 97.56 114 TYR A C 1
ATOM 837 O O . TYR A 1 114 ? -5.646 5.434 -7.941 1.00 97.56 114 TYR A O 1
ATOM 845 N N . ASP A 1 115 ? -3.819 4.244 -8.495 1.00 97.38 115 ASP A N 1
ATOM 846 C CA . ASP A 1 115 ? -3.651 4.794 -9.840 1.00 97.38 115 ASP A CA 1
ATOM 847 C C . ASP A 1 115 ? -3.150 3.698 -10.794 1.00 97.38 115 ASP A C 1
ATOM 849 O O . ASP A 1 115 ? -1.994 3.261 -10.757 1.00 97.38 115 ASP A O 1
ATOM 853 N N . LEU A 1 116 ? -4.047 3.247 -11.675 1.00 96.12 116 LEU A N 1
ATOM 854 C CA . LEU A 1 116 ? -3.739 2.211 -12.657 1.00 96.12 116 LEU A CA 1
ATOM 855 C C . LEU A 1 116 ? -2.801 2.698 -13.766 1.00 96.12 116 LEU A C 1
ATOM 857 O O . LEU A 1 116 ? -2.052 1.885 -14.307 1.00 96.12 116 LEU A O 1
ATOM 861 N N . GLU A 1 117 ? -2.810 3.982 -14.117 1.00 95.31 117 GLU A N 1
ATOM 862 C CA . GLU A 1 117 ? -1.894 4.513 -15.130 1.00 95.31 117 GLU A CA 1
ATOM 863 C C . GLU A 1 117 ? -0.474 4.596 -14.577 1.00 95.31 117 GLU A C 1
ATOM 865 O O . GLU A 1 117 ? 0.472 4.152 -15.238 1.00 95.31 117 GLU A O 1
ATOM 870 N N . LEU A 1 118 ? -0.323 5.033 -13.326 1.00 95.94 118 LEU A N 1
ATOM 871 C CA . LEU A 1 118 ? 0.959 4.996 -12.630 1.00 95.94 118 LEU A CA 1
ATOM 872 C C . LEU A 1 118 ? 1.461 3.556 -12.428 1.00 95.94 118 LEU A C 1
ATOM 874 O O . LEU A 1 118 ? 2.654 3.283 -12.598 1.00 95.94 118 LEU A O 1
ATOM 878 N N . ALA A 1 119 ? 0.567 2.607 -12.131 1.00 97.50 119 ALA A N 1
ATOM 879 C CA . ALA A 1 119 ? 0.922 1.191 -12.046 1.00 97.50 119 ALA A CA 1
ATOM 880 C C . ALA A 1 119 ? 1.463 0.650 -13.382 1.00 97.50 119 ALA A C 1
ATOM 882 O O . ALA A 1 119 ? 2.532 0.029 -13.413 1.00 97.50 119 ALA A O 1
ATOM 883 N N . LYS A 1 120 ? 0.775 0.930 -14.498 1.00 96.56 120 LYS A N 1
ATOM 884 C CA . LYS A 1 120 ? 1.232 0.552 -15.848 1.00 96.56 120 LYS A CA 1
ATOM 885 C C . LYS A 1 120 ? 2.570 1.204 -16.191 1.00 96.56 120 LYS A C 1
ATOM 887 O O . LYS A 1 120 ? 3.444 0.542 -16.741 1.00 96.56 120 LYS A O 1
ATOM 892 N N . GLU A 1 121 ? 2.758 2.471 -15.835 1.00 96.25 121 GLU A N 1
ATOM 893 C CA . GLU A 1 121 ? 4.015 3.193 -16.049 1.00 96.25 121 GLU A CA 1
ATOM 894 C C . GLU A 1 121 ? 5.199 2.530 -15.329 1.00 96.25 121 GLU A C 1
ATOM 896 O O . GLU A 1 121 ? 6.284 2.386 -15.896 1.00 96.25 121 GLU A O 1
ATOM 901 N N . TYR A 1 122 ? 5.004 2.046 -14.101 1.00 98.06 122 TYR A N 1
ATOM 902 C CA . TYR A 1 122 ? 6.032 1.263 -13.417 1.00 98.06 122 TYR A CA 1
ATOM 903 C C . TYR A 1 122 ? 6.311 -0.083 -14.095 1.00 98.06 122 TYR A C 1
ATOM 905 O O . TYR A 1 122 ? 7.473 -0.470 -14.212 1.00 98.06 122 TYR A O 1
ATOM 913 N N . LEU A 1 123 ? 5.290 -0.785 -14.588 1.00 97.88 123 LEU A N 1
ATOM 914 C CA . LEU A 1 123 ? 5.505 -2.032 -15.331 1.00 97.88 123 LEU A CA 1
ATOM 915 C C . LEU A 1 123 ? 6.277 -1.796 -16.639 1.00 97.88 123 LEU A C 1
ATOM 917 O O . LEU A 1 123 ? 7.189 -2.565 -16.944 1.00 97.88 123 LEU A O 1
ATOM 921 N N . ARG A 1 124 ? 6.015 -0.693 -17.352 1.00 96.81 124 ARG A N 1
ATOM 922 C CA . ARG A 1 124 ? 6.810 -0.295 -18.530 1.00 96.81 124 ARG A CA 1
ATOM 923 C C . ARG A 1 124 ? 8.271 -0.036 -18.173 1.00 96.81 124 ARG A C 1
ATOM 925 O O . ARG A 1 124 ? 9.161 -0.484 -18.888 1.00 96.81 124 ARG A O 1
ATOM 932 N N . LYS A 1 125 ? 8.544 0.593 -17.023 1.00 96.62 125 LYS A N 1
ATOM 933 C CA . LYS A 1 125 ? 9.917 0.765 -16.498 1.00 96.62 125 LYS A CA 1
ATOM 934 C C . LYS A 1 125 ? 10.616 -0.558 -16.166 1.00 96.62 125 LYS A C 1
ATOM 936 O O . LYS A 1 125 ? 11.841 -0.597 -16.161 1.00 96.62 125 LYS A O 1
ATOM 941 N N . ALA A 1 126 ? 9.865 -1.628 -15.904 1.00 97.44 126 ALA A N 1
ATOM 942 C CA . ALA A 1 126 ? 10.389 -2.990 -15.765 1.00 97.44 126 ALA A CA 1
ATOM 943 C C . ALA A 1 126 ? 10.497 -3.749 -17.109 1.00 97.44 126 ALA A C 1
ATOM 945 O O . ALA A 1 126 ? 10.926 -4.904 -17.127 1.00 97.44 126 ALA A O 1
ATOM 946 N N . GLY A 1 127 ? 10.126 -3.110 -18.224 1.00 95.94 127 GLY A N 1
ATOM 947 C CA . GLY A 1 127 ? 10.210 -3.651 -19.581 1.00 95.94 127 GLY A CA 1
ATOM 948 C C . GLY A 1 127 ? 8.982 -4.428 -20.051 1.00 95.94 127 GLY A C 1
ATOM 949 O O . GLY A 1 127 ? 9.048 -5.067 -21.097 1.00 95.94 127 GLY A O 1
ATOM 950 N N . TYR A 1 128 ? 7.875 -4.408 -19.305 1.00 96.00 128 TYR A N 1
ATOM 951 C CA . TYR A 1 128 ? 6.633 -5.026 -19.766 1.00 96.00 128 TYR A CA 1
ATOM 952 C C . TYR A 1 128 ? 5.967 -4.146 -20.820 1.00 96.00 128 TYR A C 1
ATOM 954 O O . TYR A 1 128 ? 5.737 -2.956 -20.590 1.00 96.00 128 TYR A O 1
ATOM 962 N N . ASP A 1 129 ? 5.624 -4.747 -21.956 1.00 91.31 129 ASP A N 1
ATOM 963 C CA . ASP A 1 129 ? 4.865 -4.069 -22.997 1.00 91.31 129 ASP A CA 1
ATOM 964 C C . ASP A 1 129 ? 3.385 -4.009 -22.600 1.00 91.31 129 ASP A C 1
ATOM 966 O O . ASP A 1 129 ? 2.712 -5.033 -22.462 1.00 91.31 129 ASP A O 1
ATOM 970 N N . ILE A 1 130 ? 2.897 -2.796 -22.342 1.00 85.06 130 ILE A N 1
ATOM 971 C CA . ILE A 1 130 ? 1.511 -2.541 -21.952 1.00 85.06 130 ILE A CA 1
ATOM 972 C C . ILE A 1 130 ? 0.946 -1.491 -22.899 1.00 85.06 130 ILE A C 1
ATOM 974 O O . ILE A 1 130 ? 1.408 -0.338 -22.844 1.00 85.06 130 ILE A O 1
ATOM 978 N N . PRO A 1 131 ? -0.085 -1.836 -23.696 1.00 77.44 131 PRO A N 1
ATOM 979 C CA . PRO A 1 131 ? -0.664 -0.909 -24.653 1.00 77.44 131 PRO A CA 1
ATOM 980 C C . PRO A 1 131 ? -1.137 0.361 -23.938 1.00 77.44 131 PRO A C 1
ATOM 982 O O . PRO A 1 131 ? -1.766 0.314 -22.876 1.00 77.44 131 PRO A O 1
ATOM 985 N N . LEU A 1 132 ? -0.784 1.517 -24.498 1.00 70.06 132 LEU A N 1
ATOM 986 C CA . LEU A 1 132 ? -1.245 2.812 -24.010 1.00 70.06 132 LEU A CA 1
ATOM 987 C C . LEU A 1 132 ? -2.687 3.029 -24.467 1.00 70.06 132 LEU A C 1
ATOM 989 O O . LEU A 1 132 ? -2.954 3.152 -25.662 1.00 70.06 132 LEU A O 1
ATOM 993 N N . THR A 1 133 ? -3.613 3.144 -23.519 1.00 67.19 133 THR A N 1
ATOM 994 C CA . THR A 1 133 ? -4.946 3.675 -23.808 1.00 67.19 133 THR A CA 1
ATOM 995 C C . THR A 1 133 ? -4.861 5.198 -23.790 1.00 67.19 133 THR A C 1
ATOM 997 O O . THR A 1 133 ? -5.095 5.833 -22.766 1.00 67.19 133 THR A O 1
ATOM 1000 N N . ILE A 1 134 ? -4.483 5.806 -24.916 1.00 64.50 134 ILE A N 1
ATOM 1001 C CA . ILE A 1 134 ? -4.526 7.265 -25.064 1.00 64.50 134 ILE A CA 1
ATOM 1002 C C . ILE A 1 134 ? -5.998 7.677 -25.195 1.00 64.50 134 ILE A C 1
ATOM 1004 O O . ILE A 1 134 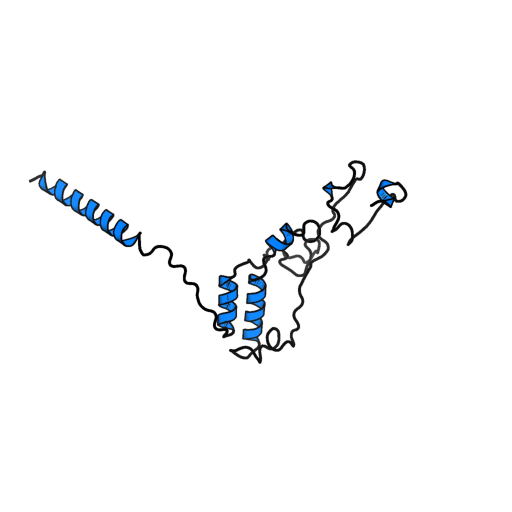? -6.598 7.529 -26.260 1.00 64.50 134 ILE A O 1
ATOM 1008 N N . ILE A 1 135 ? -6.598 8.201 -24.124 1.00 61.34 135 ILE A N 1
ATOM 1009 C CA . ILE A 1 135 ? -7.914 8.841 -24.217 1.00 61.34 135 ILE A CA 1
ATOM 1010 C C . ILE A 1 135 ? -7.684 10.256 -24.755 1.00 61.34 135 ILE A C 1
ATOM 1012 O O . ILE A 1 135 ? -7.247 11.149 -24.031 1.00 61.34 135 ILE A O 1
ATOM 1016 N N . SER A 1 136 ? -7.919 10.455 -26.054 1.00 55.06 136 SER A N 1
ATOM 1017 C CA . SER A 1 136 ? -7.811 11.768 -26.697 1.00 55.06 136 SER A CA 1
ATOM 1018 C C . SER A 1 136 ? -8.950 12.679 -26.225 1.00 55.06 136 SER A C 1
ATOM 1020 O O . SER A 1 136 ? -10.005 12.767 -26.850 1.00 55.06 136 SER A O 1
ATOM 1022 N N . PHE A 1 137 ? -8.762 13.362 -25.097 1.00 55.53 137 PHE A N 1
ATOM 1023 C CA . PHE A 1 137 ? -9.642 14.458 -24.708 1.00 55.53 137 PHE A CA 1
ATOM 1024 C C . PHE A 1 137 ? -9.226 15.736 -25.456 1.00 55.53 137 PHE A C 1
ATOM 1026 O O . PHE A 1 137 ? -8.284 16.426 -25.084 1.00 55.53 137 PHE A O 1
ATOM 1033 N N . GLY A 1 138 ? -9.969 16.076 -26.512 1.00 57.53 138 GLY A N 1
ATOM 1034 C CA . GLY A 1 138 ? -10.353 17.474 -26.731 1.00 57.53 138 GLY A CA 1
ATOM 1035 C C . GLY A 1 138 ? -9.440 18.401 -27.540 1.00 57.53 138 GLY A C 1
ATOM 1036 O O . GLY A 1 138 ? -9.636 19.610 -27.461 1.00 57.53 138 GLY A O 1
ATOM 1037 N N . ILE A 1 139 ? -8.526 17.915 -28.387 1.00 56.78 139 ILE A N 1
ATOM 1038 C CA . ILE A 1 139 ? -7.879 18.814 -29.376 1.00 56.78 139 ILE A CA 1
ATOM 1039 C C . ILE A 1 139 ? -8.860 19.218 -30.502 1.00 56.78 139 ILE A C 1
ATOM 1041 O O . ILE A 1 139 ? -8.674 20.232 -31.169 1.00 56.78 139 ILE A O 1
ATOM 1045 N N . GLY A 1 140 ? -9.944 18.453 -30.689 1.00 54.78 140 GLY A N 1
ATOM 1046 C CA . GLY A 1 140 ? -10.883 18.624 -31.805 1.00 54.78 140 GLY A CA 1
ATOM 1047 C C . GLY A 1 140 ? -11.872 19.789 -31.689 1.00 54.78 140 GLY A C 1
ATOM 1048 O O . GLY A 1 140 ? -12.416 20.204 -32.706 1.00 54.78 140 GLY A O 1
ATOM 1049 N N . VAL A 1 141 ? -12.108 20.340 -30.491 1.00 55.47 141 VAL A N 1
ATOM 1050 C CA . VAL A 1 141 ? -13.128 21.396 -30.290 1.00 55.47 141 VAL A CA 1
ATOM 1051 C C . VAL A 1 141 ? -12.561 22.730 -29.806 1.00 55.47 141 VAL A C 1
ATOM 1053 O O . VAL A 1 141 ? -13.109 23.771 -30.155 1.00 55.47 141 VAL A O 1
ATOM 1056 N N . SER A 1 142 ? -11.429 22.747 -29.091 1.00 57.75 142 SER A N 1
ATOM 1057 C CA . SER A 1 142 ? -10.837 24.009 -28.616 1.00 57.75 142 SER A CA 1
ATOM 1058 C C . SER A 1 142 ? -10.152 24.813 -29.721 1.00 57.75 142 SER A C 1
ATOM 1060 O O . SER A 1 142 ? -10.213 26.039 -29.700 1.00 57.75 142 SER A O 1
ATOM 1062 N N . PHE A 1 143 ? -9.541 24.160 -30.714 1.00 58.06 143 PHE A N 1
ATOM 1063 C CA . PHE A 1 143 ? -8.832 24.857 -31.793 1.00 58.06 143 PHE A CA 1
ATOM 1064 C C . PHE A 1 143 ? -9.758 25.709 -32.695 1.00 58.06 143 PHE A C 1
ATOM 1066 O O . PHE A 1 143 ? -9.461 26.890 -32.884 1.00 58.06 143 PHE A O 1
ATOM 1073 N N . PRO A 1 144 ? -10.910 25.208 -33.197 1.00 60.75 144 PRO A N 1
ATOM 1074 C CA . PRO A 1 144 ? -11.818 26.038 -33.994 1.00 60.75 144 PRO A CA 1
ATOM 1075 C C . PRO A 1 144 ? -12.512 27.134 -33.171 1.00 60.75 144 PRO A C 1
ATOM 1077 O O . PRO A 1 144 ? -12.705 28.239 -33.680 1.00 60.75 144 PRO A O 1
ATOM 1080 N N . VAL A 1 145 ? -12.824 26.888 -31.891 1.00 65.50 145 VAL A N 1
ATOM 1081 C CA . VAL A 1 145 ? -13.405 27.916 -31.008 1.00 65.50 145 VAL A CA 1
ATOM 1082 C C . VAL A 1 145 ? -12.416 29.065 -30.796 1.00 65.50 145 VAL A C 1
ATOM 1084 O O . VAL A 1 145 ? -12.792 30.227 -30.952 1.00 65.50 145 VAL A O 1
ATOM 1087 N N . PHE A 1 146 ? -11.139 28.763 -30.546 1.00 64.75 146 PHE A N 1
ATOM 1088 C CA . PHE A 1 146 ? -10.104 29.783 -30.357 1.00 64.75 146 PHE A CA 1
ATOM 1089 C C . PHE A 1 146 ? -9.868 30.620 -31.627 1.00 64.75 146 PHE A C 1
ATOM 1091 O O . PHE A 1 146 ? -9.757 31.845 -31.555 1.00 64.75 146 PHE A O 1
ATOM 1098 N N . VAL A 1 147 ? -9.878 29.987 -32.808 1.00 68.94 147 VAL A N 1
ATOM 1099 C CA . VAL A 1 147 ? -9.762 30.688 -34.101 1.00 68.94 147 VAL A CA 1
ATOM 1100 C C . VAL A 1 147 ? -10.993 31.558 -34.384 1.00 68.94 147 VAL A C 1
ATOM 1102 O O . VAL A 1 147 ? -10.849 32.689 -34.850 1.00 68.94 147 VAL A O 1
ATOM 1105 N N . SER A 1 148 ? -12.200 31.087 -34.054 1.00 67.06 148 SER A N 1
ATOM 1106 C CA . SER A 1 148 ? -13.433 31.866 -34.245 1.00 67.06 148 SER A CA 1
ATOM 1107 C C . SER A 1 148 ? -13.497 33.117 -33.355 1.00 67.06 148 SER A C 1
ATOM 1109 O O . SER A 1 148 ? -13.917 34.182 -33.812 1.00 67.06 148 SER A O 1
ATOM 1111 N N . LEU A 1 149 ? -12.993 33.029 -32.118 1.00 67.44 149 LEU A N 1
ATOM 1112 C CA . LEU A 1 149 ? -12.877 34.159 -31.192 1.00 67.44 149 LEU A CA 1
ATOM 1113 C C . LEU A 1 149 ? -11.884 35.215 -31.697 1.00 67.44 149 LEU A C 1
ATOM 1115 O O . LEU A 1 149 ? -12.181 36.409 -31.650 1.00 67.44 149 LEU A O 1
ATOM 1119 N N . LEU A 1 150 ? -10.743 34.795 -32.250 1.00 68.56 150 LEU A N 1
ATOM 1120 C CA . LEU A 1 150 ? -9.769 35.715 -32.850 1.00 68.56 150 LEU A CA 1
ATOM 1121 C C . LEU A 1 150 ? -10.322 36.419 -34.101 1.00 68.56 150 LEU A C 1
ATOM 1123 O O . LEU A 1 150 ? -10.107 37.621 -34.274 1.00 68.56 150 LEU A O 1
ATOM 1127 N N . ALA A 1 151 ? -11.079 35.707 -34.941 1.00 69.44 151 ALA A N 1
ATOM 1128 C CA . ALA A 1 151 ? -11.724 36.290 -36.119 1.00 69.44 151 ALA A CA 1
ATOM 1129 C C . ALA A 1 151 ? -12.795 37.336 -35.747 1.00 69.44 151 ALA A C 1
ATOM 1131 O O . ALA A 1 151 ? -12.867 38.393 -36.378 1.00 69.44 151 ALA A O 1
ATOM 1132 N N . LEU A 1 152 ? -13.577 37.091 -34.689 1.00 67.44 152 LEU A N 1
ATOM 1133 C CA . LEU A 1 152 ? -14.557 38.051 -34.161 1.00 67.44 152 LEU A CA 1
ATOM 1134 C C . LEU A 1 152 ? -13.895 39.334 -33.636 1.00 67.44 152 LEU A C 1
ATOM 1136 O O . LEU A 1 152 ? -14.356 40.435 -33.938 1.00 67.44 152 LEU A O 1
ATOM 1140 N N . ILE A 1 153 ? -12.782 39.214 -32.908 1.00 67.12 153 ILE A N 1
ATOM 1141 C CA . ILE A 1 153 ? -12.046 40.375 -32.384 1.00 67.12 153 ILE A CA 1
ATOM 1142 C C . ILE A 1 153 ? -11.427 41.194 -33.532 1.00 67.12 153 ILE A C 1
ATOM 1144 O O . ILE A 1 153 ? -11.540 42.423 -33.543 1.00 67.12 153 ILE A O 1
ATOM 1148 N N . GLY A 1 154 ? -10.843 40.538 -34.542 1.00 62.78 154 GLY A N 1
ATOM 1149 C CA . GLY A 1 154 ? -10.294 41.210 -35.730 1.00 62.78 154 GLY A CA 1
ATOM 1150 C C . GLY A 1 154 ? -11.353 41.916 -36.592 1.00 62.78 154 GLY A C 1
ATOM 1151 O O . GLY A 1 154 ? -11.112 43.016 -37.104 1.00 62.78 154 GLY A O 1
ATOM 1152 N N . GLY A 1 155 ? -12.549 41.328 -36.704 1.00 60.97 155 GLY A N 1
ATOM 1153 C CA . GLY A 1 155 ? -13.698 41.930 -37.387 1.00 60.97 155 GLY A CA 1
ATOM 1154 C C . GLY A 1 155 ? -14.227 43.185 -36.682 1.00 60.97 155 GLY A C 1
ATOM 1155 O O . GLY A 1 155 ? -14.487 44.198 -37.331 1.00 60.97 155 GLY A O 1
ATOM 1156 N N . CYS A 1 156 ? -14.307 43.178 -35.348 1.00 54.81 156 CYS A N 1
ATOM 1157 C CA . CYS A 1 156 ? -14.731 44.355 -34.583 1.00 54.81 156 CYS A CA 1
ATOM 1158 C C . CYS A 1 156 ? -13.774 45.546 -34.769 1.00 54.81 156 CYS A C 1
ATOM 1160 O O . CYS A 1 156 ? -14.221 46.662 -35.031 1.00 54.81 156 CYS A O 1
ATOM 1162 N N . VAL A 1 157 ? -12.455 45.330 -34.724 1.00 57.62 157 VAL A N 1
ATOM 1163 C CA . VAL A 1 157 ? -11.465 46.422 -34.854 1.00 57.62 157 VAL A CA 1
ATOM 1164 C C . VAL A 1 157 ? -11.498 47.083 -36.241 1.00 57.62 157 VAL A C 1
ATOM 1166 O O . VAL A 1 157 ? -11.302 48.294 -36.364 1.00 57.62 157 VAL A O 1
ATOM 1169 N N . THR A 1 158 ? -11.781 46.319 -37.297 1.00 56.28 158 THR A N 1
ATOM 1170 C CA . THR A 1 158 ? -11.847 46.844 -38.673 1.00 56.28 158 THR A CA 1
ATOM 1171 C C . THR A 1 158 ? -13.137 47.610 -38.966 1.00 56.28 158 THR A C 1
ATOM 1173 O O . THR A 1 158 ? -13.094 48.594 -39.708 1.00 56.28 158 THR A O 1
ATOM 1176 N N . VAL A 1 159 ? -14.262 47.227 -38.352 1.00 58.31 159 VAL A N 1
ATOM 1177 C CA . VAL A 1 159 ? -15.541 47.946 -38.485 1.00 58.31 159 VAL A CA 1
ATOM 1178 C C . VAL A 1 159 ? -15.515 49.280 -37.734 1.00 58.31 159 VAL A C 1
ATOM 1180 O O . VAL A 1 159 ? -15.936 50.293 -38.292 1.00 58.31 159 VAL A O 1
ATOM 1183 N N . PHE A 1 160 ? -14.944 49.329 -36.525 1.00 55.16 160 PHE A N 1
ATOM 1184 C CA . PHE A 1 160 ? -14.839 50.584 -35.770 1.00 55.16 160 PHE A CA 1
ATOM 1185 C C . PHE A 1 160 ? -13.886 51.597 -36.430 1.00 55.16 160 PHE A C 1
ATOM 1187 O O . PHE A 1 160 ? -14.221 52.773 -36.518 1.00 55.16 160 PHE A O 1
ATOM 1194 N N . ARG A 1 161 ? -12.767 51.159 -37.028 1.00 55.44 161 ARG A N 1
ATOM 1195 C CA . ARG A 1 161 ? -11.832 52.059 -37.746 1.00 55.44 161 ARG A CA 1
ATOM 1196 C C . ARG A 1 161 ? -12.361 52.625 -39.071 1.00 55.44 161 ARG A C 1
ATOM 1198 O O . ARG A 1 161 ? -11.722 53.508 -39.641 1.00 55.44 161 ARG A O 1
ATOM 1205 N N . ARG A 1 162 ? -13.470 52.103 -39.604 1.00 53.84 162 ARG A N 1
ATOM 1206 C CA . ARG A 1 162 ? -14.094 52.599 -40.845 1.00 53.84 162 ARG A CA 1
ATOM 1207 C C . ARG A 1 162 ? -15.137 53.689 -40.612 1.00 53.84 162 ARG A C 1
ATOM 1209 O O . ARG A 1 162 ? -15.476 54.368 -41.570 1.00 53.84 162 ARG A O 1
ATOM 1216 N N . LYS A 1 163 ? -15.638 53.845 -39.384 1.00 50.47 163 LYS A N 1
ATOM 1217 C CA . LYS A 1 163 ? -16.658 54.849 -39.049 1.00 50.47 163 LYS A CA 1
ATOM 1218 C C . LYS A 1 163 ? -16.067 56.238 -38.760 1.00 50.47 163 LYS A C 1
ATOM 1220 O O . LYS A 1 163 ? -16.790 57.220 -38.858 1.00 50.47 163 LYS A O 1
ATOM 1225 N N . ASP A 1 164 ? -14.762 56.306 -38.494 1.00 55.03 164 ASP A N 1
ATOM 1226 C CA . ASP A 1 164 ? -14.034 57.540 -38.160 1.00 55.03 164 ASP A CA 1
ATOM 1227 C C . ASP A 1 164 ? -13.229 58.122 -39.347 1.00 55.03 164 ASP A C 1
ATOM 1229 O O . ASP A 1 164 ? -12.237 58.825 -39.139 1.00 55.03 164 ASP A O 1
ATOM 1233 N N . ARG A 1 165 ? -13.601 57.809 -40.598 1.00 47.25 165 ARG A N 1
ATOM 1234 C CA . ARG A 1 165 ? -12.990 58.382 -41.810 1.00 47.25 165 ARG A CA 1
ATOM 1235 C C . ARG A 1 165 ? -14.026 58.900 -42.793 1.00 47.25 165 ARG A C 1
ATOM 1237 O O . ARG A 1 165 ? -15.050 58.206 -42.966 1.00 47.25 165 ARG A O 1
#

Radius of gyration: 28.8 Å; chains: 1; bounding box: 46×73×74 Å

Secondary structure (DSSP, 8-state):
-HHHHTTS-S----SSSGGGS-GGGS-TT-----------------TT-TTTTS-TTSSS-SHHHHHHHHHHHHHH--HHHHHHHSTTT--S--SSSS-TTSTT--TT--PPP--HHHHHHHHHHTT----------SHHHHHHHHHHHHHHHHHHHHHHHHHT-

Sequence (165 aa):
MAALKNGELDLIIDSVSVGGTNLSALPATIGYTMIDSDSVHEFAINNMHPILGTGEVCPIAGPQSAKYVRKAINHAVNRELICKELPGQFNDPAATPCPKSSPVYNSSLKPAEYDLELAKEYLRKAGYDIPLTIISFGIGVSFPVFVSLLALIGGCVTVFRRKDR

Foldseek 3Di:
DVCCVVVVDPDDDDDDPCLQPPPVPDPPVDDDDDDADQADDDDDDDLPPCQLHQQCPQPQRGRLLNVLLVLLVQQQDDQVVVCVVRPSNHPDQDQDRGGPPDPPDDPVGDRHHNDNVSSVVSSVVSVDDDDDPPPDPDPVPPVVVVVVVVVVVVVVVVVVVVVVD